Protein AF-A0A9D5IG72-F1 (afdb_monomer_lite)

Structure (mmCIF, N/CA/C/O backbone):
data_AF-A0A9D5IG72-F1
#
_entry.id   AF-A0A9D5IG72-F1
#
loop_
_atom_site.group_PDB
_atom_site.id
_atom_site.type_symbol
_atom_site.label_atom_id
_atom_site.label_alt_id
_atom_site.label_comp_id
_atom_site.label_asym_id
_atom_site.label_entity_id
_atom_site.label_seq_id
_atom_site.pdbx_PDB_ins_code
_atom_site.Cartn_x
_atom_site.Cartn_y
_atom_site.Cartn_z
_atom_site.occupancy
_atom_site.B_iso_or_equiv
_atom_site.auth_seq_id
_atom_site.auth_comp_id
_atom_site.auth_asym_id
_atom_site.auth_atom_id
_atom_site.pdbx_PDB_model_num
ATOM 1 N N . MET A 1 1 ? 14.255 -27.048 40.747 1.00 40.53 1 MET A N 1
ATOM 2 C CA . MET A 1 1 ? 14.116 -26.905 39.283 1.00 40.53 1 MET A CA 1
ATOM 3 C C . MET A 1 1 ? 12.914 -26.014 39.027 1.00 40.53 1 MET A C 1
ATOM 5 O O . MET A 1 1 ? 11.795 -26.444 39.259 1.00 40.53 1 MET A O 1
ATOM 9 N N . SER A 1 2 ? 13.163 -24.746 38.700 1.00 43.28 2 SER A N 1
ATOM 10 C CA . SER A 1 2 ? 12.131 -23.737 38.437 1.00 43.28 2 SER A CA 1
ATOM 11 C C . SER A 1 2 ? 11.627 -23.911 37.005 1.00 43.28 2 SER A C 1
ATOM 13 O O . SER A 1 2 ? 12.397 -23.743 36.059 1.00 43.28 2 SER A O 1
ATOM 15 N N . GLY A 1 3 ? 10.370 -24.326 36.852 1.00 43.72 3 GLY A N 1
ATOM 16 C CA . GLY A 1 3 ? 9.697 -24.378 35.560 1.00 43.72 3 GLY A CA 1
ATOM 17 C C . GLY A 1 3 ? 9.294 -22.970 35.146 1.00 43.72 3 GLY A C 1
ATOM 18 O O . GLY A 1 3 ? 8.361 -22.405 35.707 1.00 43.72 3 GLY A O 1
ATOM 19 N N . PHE A 1 4 ? 10.000 -22.400 34.173 1.00 46.41 4 PHE A N 1
ATOM 20 C CA . PHE A 1 4 ? 9.538 -21.203 33.478 1.00 46.41 4 PHE A CA 1
ATOM 21 C C . PHE A 1 4 ? 8.256 -21.538 32.697 1.00 46.41 4 PHE A C 1
ATOM 23 O O . PHE A 1 4 ? 8.281 -22.487 31.906 1.00 46.41 4 PHE A O 1
ATOM 30 N N . PRO A 1 5 ? 7.154 -20.783 32.847 1.00 51.81 5 PRO A N 1
ATOM 31 C CA . PRO A 1 5 ? 6.007 -20.947 31.968 1.00 51.81 5 PRO A CA 1
ATOM 32 C C . PRO A 1 5 ? 6.376 -20.459 30.558 1.00 51.81 5 PRO A C 1
ATOM 34 O O . PRO A 1 5 ? 6.609 -19.274 30.323 1.00 51.81 5 PRO A O 1
ATOM 37 N N . ARG A 1 6 ? 6.448 -21.399 29.609 1.00 54.88 6 ARG A N 1
ATOM 38 C CA . ARG A 1 6 ? 6.586 -21.157 28.162 1.00 54.88 6 ARG A CA 1
ATOM 39 C C . ARG A 1 6 ? 5.242 -20.764 27.537 1.00 54.88 6 ARG A C 1
ATOM 41 O O . ARG A 1 6 ? 4.790 -21.394 26.590 1.00 54.88 6 ARG A O 1
ATOM 48 N N . GLU A 1 7 ? 4.613 -19.708 28.035 1.00 50.69 7 GLU A N 1
ATOM 49 C CA . GLU A 1 7 ? 3.397 -19.163 27.419 1.00 50.69 7 GLU A CA 1
ATOM 50 C C . GLU A 1 7 ? 3.550 -17.665 27.156 1.00 50.69 7 GLU A C 1
ATOM 52 O O . GLU A 1 7 ? 2.902 -16.820 27.755 1.00 50.69 7 GLU A O 1
ATOM 57 N N . LEU A 1 8 ? 4.440 -17.341 26.219 1.00 46.94 8 LEU A N 1
ATOM 58 C CA . LEU A 1 8 ? 4.400 -16.087 25.464 1.00 46.94 8 LEU A CA 1
ATOM 59 C C . LEU A 1 8 ? 4.506 -16.407 23.969 1.00 46.94 8 LEU A C 1
ATOM 61 O O . LEU A 1 8 ? 5.301 -15.826 23.237 1.00 46.94 8 LEU A O 1
ATOM 65 N N . VAL A 1 9 ? 3.707 -17.370 23.502 1.00 45.44 9 VAL A N 1
ATOM 66 C CA . VAL A 1 9 ? 3.338 -17.401 22.084 1.00 45.44 9 VAL A CA 1
ATOM 67 C C . VAL A 1 9 ? 2.258 -16.338 21.952 1.00 45.44 9 VAL A C 1
ATOM 69 O O . VAL A 1 9 ? 1.088 -16.599 22.226 1.00 45.44 9 VAL A O 1
ATOM 72 N N . GLY A 1 10 ? 2.680 -15.103 21.665 1.00 40.75 10 GLY A N 1
ATOM 73 C CA . GLY A 1 10 ? 1.767 -13.997 21.406 1.00 40.75 10 GLY A CA 1
ATOM 74 C C . GLY A 1 10 ? 0.724 -14.464 20.400 1.00 40.75 10 GLY A C 1
ATOM 75 O O . GLY A 1 10 ? 1.071 -14.878 19.293 1.00 40.75 10 GLY A O 1
ATOM 76 N N . LYS A 1 11 ? -0.549 -14.470 20.809 1.00 42.16 11 LYS A N 1
ATOM 77 C CA . LYS A 1 11 ? -1.656 -14.640 19.866 1.00 42.16 11 LYS A CA 1
ATOM 78 C C . LYS A 1 11 ? -1.433 -13.634 18.730 1.00 42.16 11 LYS A C 1
ATOM 80 O O . LYS A 1 11 ? -0.980 -12.527 19.036 1.00 42.16 11 LYS A O 1
ATOM 85 N N . PRO A 1 12 ? -1.716 -13.981 17.460 1.00 48.09 12 PRO A N 1
ATOM 86 C CA . PRO A 1 12 ? -1.717 -12.978 16.404 1.00 48.09 12 PRO A CA 1
ATOM 87 C C . PRO A 1 12 ? -2.565 -11.814 16.909 1.00 48.09 12 PRO A C 1
ATOM 89 O O . PRO A 1 12 ? -3.702 -12.033 17.334 1.00 48.09 12 PRO A O 1
ATOM 92 N N . GLU A 1 13 ? -1.971 -10.622 16.995 1.00 57.50 13 GLU A N 1
ATOM 93 C CA . GLU A 1 13 ? -2.703 -9.437 17.418 1.00 57.50 13 GLU A CA 1
ATOM 94 C C . GLU A 1 13 ? -3.862 -9.284 16.433 1.00 57.50 13 GLU A C 1
ATOM 96 O O . GLU A 1 13 ? -3.668 -8.985 15.262 1.00 57.50 13 GLU A O 1
ATOM 101 N N . SER A 1 14 ? -5.071 -9.611 16.869 1.00 71.12 14 SER A N 1
ATOM 102 C CA . SER A 1 14 ? -6.268 -9.506 16.050 1.00 71.12 14 SER A CA 1
ATOM 103 C C . SER A 1 14 ? -6.936 -8.188 16.403 1.00 71.12 14 SER A C 1
ATOM 105 O O . SER A 1 14 ? -7.383 -8.022 17.538 1.00 71.12 14 SER A O 1
ATOM 107 N N . GLY A 1 15 ? -6.995 -7.245 15.463 1.00 86.81 15 GLY A N 1
ATOM 108 C CA . GLY A 1 15 ? -7.738 -6.004 15.664 1.00 86.81 15 GLY A CA 1
ATOM 109 C C . GLY A 1 15 ? -7.263 -4.822 14.815 1.00 86.81 15 GLY A C 1
ATOM 110 O O . GLY A 1 15 ? -6.298 -4.943 14.056 1.00 86.81 15 GLY A O 1
ATOM 111 N N . PRO A 1 16 ? -7.925 -3.661 14.960 1.00 91.25 16 PRO A N 1
ATOM 112 C CA . PRO A 1 16 ? -7.623 -2.436 14.216 1.00 91.25 16 PRO A CA 1
ATOM 113 C C . PRO A 1 16 ? -6.142 -2.025 14.269 1.00 91.25 16 PRO A C 1
ATOM 115 O O . PRO A 1 16 ? -5.546 -1.714 13.241 1.00 91.25 16 PRO A O 1
ATOM 118 N N . MET A 1 17 ? -5.505 -2.106 15.440 1.00 91.44 17 MET A N 1
ATOM 119 C CA . MET A 1 17 ? -4.086 -1.759 15.591 1.00 91.44 17 MET A CA 1
ATOM 120 C C . MET A 1 17 ? -3.156 -2.680 14.784 1.00 91.44 17 MET A C 1
ATOM 122 O O . MET A 1 17 ? -2.179 -2.217 14.192 1.00 91.44 17 MET A O 1
ATOM 126 N N . ALA A 1 18 ? -3.459 -3.978 14.718 1.00 92.06 18 ALA A N 1
ATOM 127 C CA . ALA A 1 18 ? -2.672 -4.923 13.934 1.00 92.06 18 ALA A CA 1
ATOM 128 C C . ALA A 1 18 ? -2.821 -4.664 12.432 1.00 92.06 18 ALA A C 1
ATOM 130 O O . ALA A 1 18 ? -1.822 -4.600 11.721 1.00 92.06 18 ALA A O 1
ATOM 131 N N . LEU A 1 19 ? -4.047 -4.395 11.970 1.00 93.50 19 LEU A N 1
ATOM 132 C CA . LEU A 1 19 ? -4.315 -4.006 10.583 1.00 93.50 19 LEU A CA 1
ATOM 133 C C . LEU A 1 19 ? -3.540 -2.742 10.192 1.00 93.50 19 LEU A C 1
ATOM 135 O O . LEU A 1 19 ? -2.934 -2.698 9.120 1.00 93.50 19 LEU A O 1
ATOM 139 N N . LEU A 1 20 ? -3.507 -1.740 11.077 1.00 94.88 20 LEU A N 1
ATOM 140 C CA . LEU A 1 20 ? -2.716 -0.527 10.880 1.00 94.88 20 LEU A CA 1
ATOM 141 C C . LEU A 1 20 ? -1.213 -0.836 10.806 1.00 94.88 20 LEU A C 1
ATOM 143 O O . LEU A 1 20 ? -0.528 -0.334 9.915 1.00 94.88 20 LEU A O 1
ATOM 147 N N . ARG A 1 21 ? -0.693 -1.669 11.716 1.00 95.56 21 ARG A N 1
ATOM 148 C CA . ARG A 1 21 ? 0.728 -2.047 11.759 1.00 95.56 21 ARG A CA 1
ATOM 149 C C . ARG A 1 21 ? 1.151 -2.809 10.511 1.00 95.56 21 ARG A C 1
ATOM 151 O O . ARG A 1 21 ? 2.185 -2.493 9.931 1.00 95.56 21 ARG A O 1
ATOM 158 N N . GLU A 1 22 ? 0.362 -3.790 10.090 1.00 95.12 22 GLU A N 1
ATOM 159 C CA . GLU A 1 22 ? 0.640 -4.577 8.892 1.00 95.12 22 GLU A CA 1
ATOM 160 C C . GLU A 1 22 ? 0.580 -3.711 7.630 1.00 95.12 22 GLU A C 1
ATOM 162 O O . GLU A 1 22 ? 1.495 -3.764 6.807 1.00 95.12 22 GLU A O 1
ATOM 167 N N . ALA A 1 23 ? -0.446 -2.859 7.501 1.00 95.75 23 ALA A N 1
ATOM 168 C CA . ALA A 1 23 ? -0.526 -1.902 6.401 1.00 95.75 23 ALA A CA 1
ATOM 169 C C . ALA A 1 23 ? 0.684 -0.956 6.403 1.00 95.75 23 ALA A C 1
ATOM 171 O O . ALA A 1 23 ? 1.306 -0.742 5.365 1.00 95.75 23 ALA A O 1
ATOM 172 N N . GLY A 1 24 ? 1.065 -0.431 7.569 1.00 96.75 24 GLY A N 1
ATOM 173 C CA . GLY A 1 24 ? 2.235 0.429 7.724 1.00 96.75 24 GLY A CA 1
ATOM 174 C C . GLY A 1 24 ? 3.547 -0.268 7.358 1.00 96.75 24 GLY A C 1
ATOM 175 O O . GLY A 1 24 ? 4.387 0.330 6.685 1.00 96.75 24 GLY A O 1
ATOM 176 N N . GLY A 1 25 ? 3.709 -1.535 7.744 1.00 97.19 25 GLY A N 1
ATOM 177 C CA . GLY A 1 25 ? 4.863 -2.359 7.385 1.00 97.19 25 GLY A CA 1
ATOM 178 C C . GLY A 1 25 ? 4.985 -2.556 5.875 1.00 97.19 25 GLY A C 1
ATOM 179 O O . GLY A 1 25 ? 6.059 -2.342 5.315 1.00 97.19 25 GLY A O 1
ATOM 180 N N . ALA A 1 26 ? 3.875 -2.871 5.209 1.00 96.56 26 ALA A N 1
ATOM 181 C CA . ALA A 1 26 ? 3.822 -3.036 3.761 1.00 96.56 26 ALA A CA 1
ATOM 182 C C . ALA A 1 26 ? 4.096 -1.714 3.009 1.00 96.56 26 ALA A C 1
ATOM 184 O O . ALA A 1 26 ? 4.907 -1.679 2.084 1.00 96.56 26 ALA A O 1
ATOM 185 N N . VAL A 1 27 ? 3.529 -0.589 3.465 1.00 97.38 27 VAL A N 1
ATOM 186 C CA . VAL A 1 27 ? 3.839 0.750 2.919 1.00 97.38 27 VAL A CA 1
ATOM 187 C C . VAL A 1 27 ? 5.322 1.091 3.077 1.00 97.38 27 VAL A C 1
ATOM 189 O O . VAL A 1 27 ? 5.941 1.609 2.148 1.00 97.38 27 VAL A O 1
ATOM 192 N N . ASN A 1 28 ? 5.916 0.783 4.231 1.00 97.56 28 ASN A N 1
ATOM 193 C CA . ASN A 1 28 ? 7.336 1.021 4.471 1.00 97.56 28 ASN A CA 1
ATOM 194 C C . ASN A 1 28 ? 8.229 0.135 3.587 1.00 97.56 28 ASN A C 1
ATOM 196 O O . ASN A 1 28 ? 9.239 0.606 3.070 1.00 97.56 28 ASN A O 1
ATOM 200 N N . ALA A 1 29 ? 7.848 -1.127 3.370 1.00 95.81 29 ALA A N 1
ATOM 201 C CA . ALA A 1 29 ? 8.547 -2.016 2.447 1.00 95.81 29 ALA A CA 1
ATOM 202 C C . ALA A 1 29 ? 8.516 -1.467 1.011 1.00 95.81 29 ALA A C 1
ATOM 204 O O . ALA A 1 29 ? 9.564 -1.377 0.372 1.00 95.81 29 ALA A O 1
ATOM 205 N N . ALA A 1 30 ? 7.351 -1.001 0.544 1.00 95.31 30 ALA A N 1
ATOM 206 C CA . ALA A 1 30 ? 7.224 -0.366 -0.766 1.00 95.31 30 ALA A CA 1
ATOM 207 C C . ALA A 1 30 ? 8.125 0.872 -0.901 1.00 95.31 30 ALA A C 1
ATOM 209 O O . ALA A 1 30 ? 8.825 1.037 -1.902 1.00 95.31 30 ALA A O 1
ATOM 210 N N . GLU A 1 31 ? 8.151 1.725 0.125 1.00 95.50 31 GLU A N 1
ATOM 211 C CA . GLU A 1 31 ? 9.011 2.908 0.156 1.00 95.50 31 GLU A CA 1
ATOM 212 C C . GLU A 1 31 ? 10.500 2.541 0.080 1.00 95.50 31 GLU A C 1
ATOM 214 O O . GLU A 1 31 ? 11.247 3.159 -0.678 1.00 95.50 31 GLU A O 1
ATOM 219 N N . ILE A 1 32 ? 10.938 1.520 0.825 1.00 94.56 32 ILE A N 1
ATOM 220 C CA . ILE A 1 32 ? 12.324 1.035 0.797 1.00 94.56 32 ILE A CA 1
ATOM 221 C C . ILE A 1 32 ? 12.692 0.524 -0.598 1.00 94.56 32 ILE A C 1
ATOM 223 O O . ILE A 1 32 ? 13.746 0.908 -1.116 1.00 94.56 32 ILE A O 1
ATOM 227 N N . SER A 1 33 ? 11.836 -0.285 -1.226 1.00 92.94 33 SER A N 1
ATOM 228 C CA . SER A 1 33 ? 12.082 -0.810 -2.573 1.00 92.94 33 SER A CA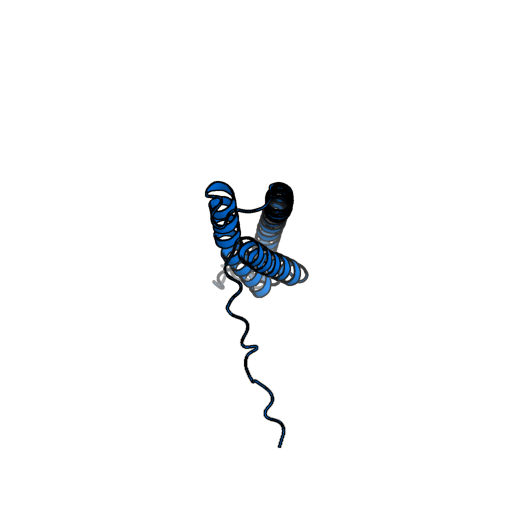 1
ATOM 229 C C . SER A 1 33 ? 12.186 0.313 -3.612 1.00 92.94 33 SER A C 1
ATOM 231 O O . SER A 1 33 ? 13.082 0.298 -4.459 1.00 92.94 33 SER A O 1
ATOM 233 N N . LEU A 1 34 ? 11.366 1.363 -3.499 1.00 89.75 34 LEU A N 1
ATOM 234 C CA . LEU A 1 34 ? 11.412 2.513 -4.410 1.00 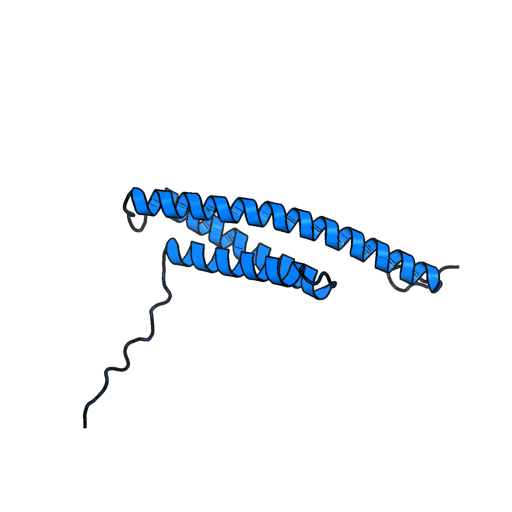89.75 34 LEU A CA 1
ATOM 235 C C . LEU A 1 34 ? 12.681 3.374 -4.288 1.00 89.75 34 LEU A C 1
ATOM 237 O O . LEU A 1 34 ? 12.984 4.127 -5.213 1.00 89.75 34 LEU A O 1
ATOM 241 N N . ARG A 1 35 ? 13.482 3.241 -3.221 1.00 89.12 35 ARG A N 1
ATOM 242 C CA . ARG A 1 35 ? 14.776 3.952 -3.107 1.00 89.12 35 ARG A CA 1
ATOM 243 C C . ARG A 1 35 ? 15.809 3.488 -4.133 1.00 89.12 35 ARG A C 1
ATOM 245 O O . ARG A 1 35 ? 16.786 4.194 -4.375 1.00 89.12 35 ARG A O 1
ATOM 252 N N . ARG A 1 36 ? 15.634 2.295 -4.708 1.00 82.50 36 ARG A N 1
ATOM 253 C CA . ARG A 1 36 ? 16.510 1.732 -5.743 1.00 82.50 36 ARG A CA 1
ATOM 254 C C . ARG A 1 36 ? 15.647 1.204 -6.887 1.00 82.50 36 ARG A C 1
ATOM 256 O O . ARG A 1 36 ? 15.373 0.006 -6.920 1.00 82.50 36 ARG A O 1
ATOM 263 N N . PRO A 1 37 ? 15.218 2.065 -7.826 1.00 75.94 37 PRO A N 1
ATOM 264 C CA . PRO A 1 37 ? 14.277 1.682 -8.866 1.00 75.94 37 PRO A CA 1
ATOM 265 C C . PRO A 1 37 ? 14.981 0.756 -9.858 1.00 75.94 37 PRO A C 1
ATOM 267 O O . PRO A 1 37 ? 15.621 1.200 -10.800 1.00 75.94 37 PRO A O 1
ATOM 270 N N . THR A 1 38 ? 14.896 -0.544 -9.623 1.00 87.44 38 THR A N 1
ATOM 271 C CA . THR A 1 38 ? 15.207 -1.609 -10.583 1.00 87.44 38 THR A CA 1
ATOM 272 C C . THR A 1 38 ? 13.893 -2.279 -10.955 1.00 87.44 38 THR A C 1
ATOM 274 O O . THR A 1 38 ? 12.975 -2.255 -10.140 1.00 87.44 38 THR A O 1
ATOM 277 N N . ALA A 1 39 ? 13.780 -2.921 -12.121 1.00 86.06 39 ALA A N 1
ATOM 278 C CA . ALA A 1 39 ? 12.538 -3.603 -12.512 1.00 86.06 39 ALA A CA 1
ATOM 279 C C . ALA A 1 39 ? 12.005 -4.545 -11.411 1.00 86.06 39 ALA A C 1
ATOM 281 O O . ALA A 1 39 ? 10.820 -4.525 -11.086 1.00 86.06 39 ALA A O 1
ATOM 282 N N . ARG A 1 40 ? 12.907 -5.288 -10.754 1.00 90.12 40 ARG A N 1
ATOM 283 C CA . ARG A 1 40 ? 12.581 -6.129 -9.597 1.00 90.12 40 ARG A CA 1
ATOM 284 C C . ARG A 1 40 ? 12.061 -5.319 -8.407 1.00 90.12 40 ARG A C 1
ATOM 286 O O . ARG A 1 40 ? 11.022 -5.661 -7.860 1.00 90.12 40 ARG A O 1
ATOM 293 N N . ALA A 1 41 ? 12.752 -4.252 -8.017 1.00 90.00 41 ALA A N 1
ATOM 294 C CA . ALA A 1 41 ? 12.331 -3.428 -6.885 1.00 90.00 41 ALA A CA 1
ATOM 295 C C . ALA A 1 41 ? 11.006 -2.691 -7.148 1.00 90.00 41 ALA A C 1
ATOM 297 O O . ALA A 1 41 ? 10.223 -2.496 -6.224 1.00 90.00 41 ALA A O 1
ATOM 298 N N . LEU A 1 42 ? 10.721 -2.316 -8.402 1.00 92.12 42 LEU A N 1
ATOM 299 C CA . LEU A 1 42 ? 9.420 -1.764 -8.788 1.00 92.12 42 LEU A CA 1
ATOM 300 C C . LEU A 1 42 ? 8.306 -2.806 -8.619 1.00 92.12 42 LEU A C 1
ATOM 302 O O . LEU A 1 42 ? 7.255 -2.482 -8.071 1.00 92.12 42 LEU A O 1
ATOM 306 N N . ALA A 1 43 ? 8.547 -4.059 -9.018 1.00 93.81 43 ALA A N 1
ATOM 307 C CA . ALA A 1 43 ? 7.599 -5.154 -8.805 1.00 93.81 43 ALA A CA 1
ATOM 308 C C . ALA A 1 43 ? 7.393 -5.466 -7.311 1.00 93.81 43 ALA A C 1
ATOM 310 O O . ALA A 1 43 ? 6.261 -5.633 -6.867 1.00 93.81 43 ALA A O 1
ATOM 311 N N . GLU A 1 44 ? 8.468 -5.484 -6.517 1.00 94.94 44 GLU A N 1
ATOM 312 C CA . GLU A 1 44 ? 8.396 -5.664 -5.059 1.00 94.94 44 GLU A CA 1
ATOM 313 C C . GLU A 1 44 ? 7.613 -4.526 -4.386 1.00 94.94 44 GLU A C 1
ATOM 315 O O . GLU A 1 44 ? 6.786 -4.778 -3.510 1.00 94.94 44 GLU A O 1
ATOM 3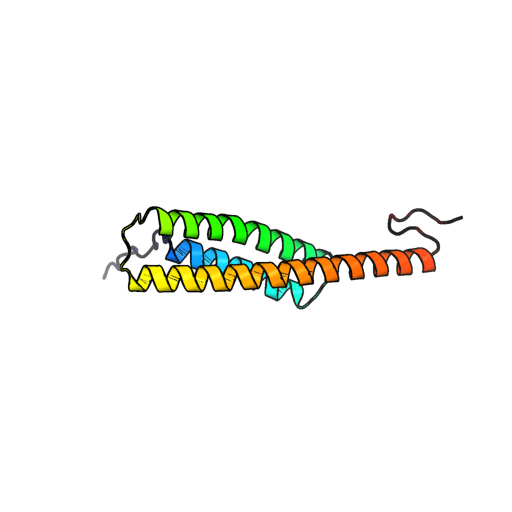20 N N . ALA A 1 45 ? 7.818 -3.279 -4.823 1.00 95.12 45 ALA A N 1
ATOM 321 C CA . ALA A 1 45 ? 7.049 -2.141 -4.334 1.00 95.12 45 ALA A CA 1
ATOM 322 C C . ALA A 1 45 ? 5.562 -2.253 -4.694 1.00 95.12 45 ALA A C 1
ATOM 324 O O . ALA A 1 45 ? 4.714 -1.976 -3.848 1.00 95.12 45 ALA A O 1
ATOM 325 N N . ALA A 1 46 ? 5.238 -2.683 -5.918 1.00 95.06 46 ALA A N 1
ATOM 326 C CA . ALA A 1 46 ? 3.858 -2.907 -6.344 1.00 95.06 46 ALA A CA 1
ATOM 327 C C . ALA A 1 46 ? 3.168 -3.970 -5.476 1.00 95.06 46 ALA A C 1
ATOM 329 O O . ALA A 1 46 ? 2.113 -3.695 -4.907 1.00 95.06 46 ALA A O 1
ATOM 330 N N . ALA A 1 47 ? 3.807 -5.129 -5.292 1.00 96.75 47 ALA A N 1
ATOM 331 C CA . ALA A 1 47 ? 3.287 -6.213 -4.460 1.00 96.75 47 ALA A CA 1
ATOM 332 C C . ALA A 1 47 ? 3.062 -5.767 -3.005 1.00 96.75 47 ALA A C 1
ATOM 334 O O . ALA A 1 47 ? 2.014 -6.029 -2.420 1.00 96.75 47 ALA A O 1
ATOM 335 N N . ALA A 1 48 ? 4.005 -5.013 -2.434 1.00 96.50 48 ALA A N 1
ATOM 336 C CA . ALA A 1 48 ? 3.861 -4.474 -1.085 1.00 96.50 48 ALA A CA 1
ATOM 337 C C . ALA A 1 48 ? 2.682 -3.482 -0.969 1.00 96.50 48 ALA A C 1
ATOM 339 O O . ALA A 1 48 ? 1.946 -3.502 0.018 1.00 96.50 48 ALA A O 1
ATOM 340 N N . LEU A 1 49 ? 2.441 -2.635 -1.977 1.00 95.94 49 LEU A N 1
ATOM 341 C CA . LEU A 1 49 ? 1.263 -1.758 -1.988 1.00 95.94 49 LEU A CA 1
ATOM 342 C C . LEU A 1 49 ? -0.047 -2.549 -2.144 1.00 95.94 49 LEU A C 1
ATOM 344 O O . LEU A 1 49 ? -1.026 -2.237 -1.461 1.00 95.94 49 LEU A O 1
ATOM 348 N N . GLU A 1 50 ? -0.065 -3.585 -2.985 1.00 95.94 50 GLU A N 1
ATOM 349 C CA . GLU A 1 50 ? -1.210 -4.492 -3.143 1.00 95.94 50 GLU A CA 1
ATOM 350 C C . GLU A 1 50 ? -1.548 -5.230 -1.843 1.00 95.94 50 GLU A C 1
ATOM 352 O O . GLU A 1 50 ? -2.724 -5.424 -1.536 1.00 95.94 50 GLU A O 1
ATOM 357 N N . GLU A 1 51 ? -0.545 -5.559 -1.028 1.00 94.06 51 GLU A N 1
ATOM 358 C CA . GLU A 1 51 ? -0.729 -6.119 0.310 1.00 94.06 51 GLU A CA 1
ATOM 359 C C . GLU A 1 51 ? -1.247 -5.097 1.339 1.00 94.06 51 GLU A C 1
ATOM 361 O O . GLU A 1 51 ? -2.024 -5.455 2.233 1.00 94.06 51 GLU A O 1
ATOM 366 N N . ALA A 1 52 ? -0.843 -3.827 1.241 1.00 94.44 52 ALA A N 1
ATOM 367 C CA . ALA A 1 52 ? -1.232 -2.779 2.187 1.00 94.44 52 ALA A CA 1
ATOM 368 C C . ALA A 1 52 ? -2.707 -2.358 2.046 1.00 94.44 52 ALA A C 1
ATOM 370 O O . ALA A 1 52 ? -3.405 -2.148 3.042 1.00 94.44 52 ALA A O 1
ATOM 371 N N . ILE A 1 53 ? -3.196 -2.236 0.808 1.00 94.44 53 ILE A N 1
ATOM 372 C CA . ILE A 1 53 ? -4.549 -1.748 0.490 1.00 94.44 53 ILE A CA 1
ATOM 373 C C . ILE A 1 53 ? -5.673 -2.543 1.185 1.00 94.44 53 ILE A C 1
ATOM 375 O O . ILE A 1 53 ? -6.532 -1.911 1.811 1.00 94.44 53 ILE A O 1
ATOM 379 N N . PRO A 1 54 ? -5.739 -3.889 1.110 1.00 94.44 54 PRO A N 1
ATOM 380 C CA . PRO A 1 54 ? -6.821 -4.646 1.736 1.00 94.44 54 PRO A CA 1
ATOM 381 C C . PRO A 1 54 ? -6.808 -4.522 3.263 1.00 94.44 54 PRO A C 1
ATOM 383 O O . PRO A 1 54 ? -7.875 -4.480 3.872 1.00 94.44 54 PRO A O 1
ATOM 386 N N . ARG A 1 55 ? -5.630 -4.378 3.882 1.00 93.81 55 ARG A N 1
ATOM 387 C CA . ARG A 1 55 ? -5.485 -4.187 5.334 1.00 93.81 55 ARG A CA 1
ATOM 388 C C . ARG A 1 55 ? -6.006 -2.831 5.790 1.00 93.81 55 ARG A C 1
ATOM 390 O O . ARG A 1 55 ? -6.724 -2.755 6.781 1.00 93.81 55 ARG A O 1
ATOM 397 N N . LEU A 1 56 ? -5.731 -1.779 5.022 1.00 94.50 56 LEU A N 1
ATOM 398 C CA . LEU A 1 56 ? -6.313 -0.453 5.247 1.00 94.50 56 LEU A CA 1
ATOM 399 C C . LEU A 1 56 ? -7.834 -0.449 5.090 1.00 94.50 56 LEU A C 1
ATOM 401 O O . LEU A 1 56 ? -8.538 0.106 5.929 1.00 94.50 56 LEU A O 1
ATOM 405 N N . ARG A 1 57 ? -8.360 -1.134 4.069 1.00 94.38 57 ARG A N 1
ATOM 406 C CA . ARG A 1 57 ? -9.814 -1.297 3.913 1.00 94.38 57 ARG A CA 1
ATOM 407 C C . ARG A 1 57 ? -10.430 -2.052 5.090 1.00 94.38 57 ARG A C 1
ATOM 409 O O . ARG A 1 57 ? -11.499 -1.672 5.557 1.00 94.38 57 ARG A O 1
ATOM 416 N N . ALA A 1 58 ? -9.767 -3.100 5.576 1.00 93.25 58 ALA A N 1
ATOM 417 C CA . ALA A 1 58 ? -10.216 -3.844 6.746 1.00 93.25 58 ALA A CA 1
ATOM 418 C C . ALA A 1 58 ? -10.176 -2.985 8.020 1.00 93.25 58 ALA A C 1
ATOM 420 O O . ALA A 1 58 ? -11.118 -3.042 8.806 1.00 93.25 58 ALA A O 1
ATOM 421 N N . LEU A 1 59 ? -9.142 -2.151 8.198 1.00 93.31 59 LEU A N 1
ATOM 422 C CA . LEU A 1 59 ? -9.064 -1.184 9.296 1.00 93.31 59 LEU A CA 1
ATOM 423 C C . LEU A 1 59 ? -10.264 -0.235 9.258 1.00 93.31 59 LEU A C 1
ATOM 425 O O . LEU A 1 59 ? -10.965 -0.096 10.251 1.00 93.31 59 LEU A O 1
ATOM 429 N N . GLU A 1 60 ? -10.544 0.372 8.106 1.00 92.56 60 GLU A N 1
ATOM 430 C CA . GLU A 1 60 ? -11.679 1.287 7.945 1.00 92.56 60 GLU A CA 1
ATOM 431 C C . GLU A 1 60 ? -13.014 0.611 8.257 1.00 92.56 60 GLU A C 1
ATOM 433 O O . GLU A 1 60 ? -13.849 1.181 8.955 1.00 92.56 60 GLU A O 1
ATOM 438 N N . GLN A 1 61 ? -13.208 -0.624 7.791 1.00 92.25 61 GLN A N 1
ATOM 439 C CA . GLN A 1 61 ? -14.404 -1.398 8.117 1.00 92.25 61 GLN A CA 1
ATOM 440 C C . GLN A 1 61 ? -14.503 -1.704 9.614 1.00 92.25 61 GLN A C 1
ATOM 442 O O . GLN A 1 61 ? -15.596 -1.614 10.169 1.00 92.25 61 GLN A O 1
ATOM 447 N N . ALA A 1 62 ? -13.392 -2.038 10.270 1.00 90.50 62 ALA A N 1
ATOM 448 C CA . ALA A 1 62 ? -13.372 -2.294 11.706 1.00 90.50 62 ALA A CA 1
ATOM 449 C C . ALA A 1 62 ? -13.715 -1.027 12.510 1.00 90.50 62 ALA A C 1
ATOM 451 O O . ALA A 1 62 ? -14.527 -1.086 13.429 1.00 90.50 62 ALA A O 1
ATOM 452 N N . LEU A 1 63 ? -13.187 0.134 12.106 1.00 90.75 63 LEU A N 1
ATOM 453 C CA . LEU A 1 63 ? -13.506 1.425 12.727 1.00 90.75 63 LEU A CA 1
ATOM 454 C C . LEU A 1 63 ? -14.973 1.842 12.521 1.00 90.75 63 LEU A C 1
ATOM 456 O O . LEU A 1 63 ? -15.534 2.512 13.383 1.00 90.75 63 LEU A O 1
ATOM 460 N N . LEU A 1 64 ? -15.596 1.451 11.402 1.00 90.75 64 LEU A N 1
ATOM 461 C CA . LEU A 1 64 ? -17.017 1.705 11.129 1.00 90.75 64 LEU A CA 1
ATOM 462 C C . LEU A 1 64 ? -17.953 0.786 11.919 1.00 90.75 64 LEU A C 1
ATOM 464 O O . LEU A 1 64 ? -19.037 1.213 12.307 1.00 90.75 64 LEU A O 1
ATOM 468 N N . ARG A 1 65 ? -17.560 -0.477 12.109 1.00 88.00 65 ARG A N 1
ATOM 469 C CA . ARG A 1 65 ? -18.357 -1.469 12.847 1.00 88.00 65 ARG A CA 1
ATOM 470 C C . ARG A 1 65 ? -18.282 -1.284 14.356 1.00 88.00 65 ARG A C 1
ATOM 472 O O . ARG A 1 65 ? -19.175 -1.755 15.042 1.00 88.00 65 ARG A O 1
ATOM 479 N N . ASP A 1 66 ? -17.243 -0.604 14.839 1.00 77.94 66 ASP A N 1
ATOM 480 C CA . ASP A 1 66 ? -16.957 -0.449 16.267 1.00 77.94 66 ASP A CA 1
ATOM 481 C C . ASP A 1 66 ? -16.848 -1.800 16.996 1.00 77.94 66 ASP A C 1
ATOM 483 O O . ASP A 1 66 ? -17.292 -1.978 18.127 1.00 77.94 66 ASP A O 1
ATOM 487 N N . GLU A 1 67 ? -16.266 -2.783 16.303 1.00 73.81 67 GLU A N 1
ATOM 488 C CA . GLU A 1 67 ? -16.065 -4.142 16.797 1.00 73.81 67 GLU A CA 1
ATOM 489 C C . GLU A 1 67 ? -14.581 -4.533 16.642 1.00 73.81 67 GLU A C 1
ATOM 491 O O . GLU A 1 67 ? -14.105 -4.686 15.511 1.00 73.81 67 GLU A O 1
ATOM 496 N N . PRO A 1 68 ? -13.828 -4.721 17.746 1.00 72.94 68 PRO A N 1
ATOM 497 C CA . PRO A 1 68 ? -14.223 -4.473 19.138 1.00 72.94 68 PRO A CA 1
ATOM 498 C C . PRO A 1 68 ? -14.468 -2.976 19.413 1.00 72.94 68 PRO A C 1
ATOM 500 O O . PRO A 1 68 ? -13.870 -2.143 18.732 1.00 72.94 68 PRO A O 1
ATOM 503 N N . PRO A 1 69 ? -15.303 -2.632 20.412 1.00 82.88 69 PRO A N 1
ATOM 504 C CA . PRO A 1 69 ? -15.570 -1.243 20.758 1.00 82.88 69 PRO A CA 1
ATOM 505 C C . PRO A 1 69 ? -14.287 -0.553 21.213 1.00 82.88 69 PRO A C 1
ATOM 507 O O . PRO A 1 69 ? -13.617 -1.008 22.143 1.00 82.88 69 PRO A O 1
ATOM 510 N N . LEU A 1 70 ? -13.953 0.541 20.534 1.00 86.19 70 LEU A N 1
ATOM 511 C CA . LEU A 1 70 ? -12.776 1.358 20.825 1.00 86.19 70 LEU A CA 1
ATOM 512 C C . LEU A 1 70 ? -13.175 2.618 21.591 1.00 86.19 70 LEU A C 1
ATOM 514 O O . LEU A 1 70 ? -14.228 3.206 21.327 1.00 86.19 70 LEU A O 1
ATOM 518 N N . ASP A 1 71 ? -12.292 3.080 22.476 1.00 91.06 71 ASP A N 1
ATOM 519 C CA . ASP A 1 71 ? -12.379 4.431 23.033 1.00 91.06 71 ASP A CA 1
ATOM 520 C C . ASP A 1 71 ? -12.415 5.475 21.890 1.00 91.06 71 ASP A C 1
ATOM 522 O O . ASP A 1 71 ? -11.702 5.319 20.890 1.00 91.06 71 ASP A O 1
ATOM 526 N N . PRO A 1 72 ? -13.224 6.549 21.997 1.00 90.69 72 PRO A N 1
ATOM 527 C CA . PRO A 1 72 ? -13.268 7.600 20.983 1.00 90.69 72 PRO A CA 1
ATOM 528 C C . PRO A 1 72 ? -11.900 8.196 20.616 1.00 90.69 72 PRO A C 1
ATOM 530 O O . PRO A 1 72 ? -11.674 8.504 19.443 1.00 90.69 72 PRO A O 1
ATOM 533 N N . GLY A 1 73 ? -10.986 8.349 21.581 1.00 93.44 73 GLY A N 1
ATOM 534 C CA . GLY A 1 73 ? -9.631 8.852 21.341 1.00 93.44 73 GLY A CA 1
ATOM 535 C C . GLY A 1 73 ? -8.767 7.868 20.549 1.00 93.44 73 GLY A C 1
ATOM 536 O O . GLY A 1 73 ? -8.114 8.253 19.574 1.00 93.44 73 GLY A O 1
ATOM 537 N N . GLU A 1 74 ? -8.809 6.586 20.905 1.00 92.06 74 GLU A N 1
ATOM 538 C CA . GLU A 1 74 ? -8.136 5.512 20.173 1.00 92.06 74 GLU A CA 1
ATOM 539 C C . GLU A 1 74 ? -8.668 5.400 18.740 1.00 92.06 74 GLU A C 1
ATOM 541 O O . GLU A 1 74 ? -7.889 5.350 17.784 1.00 92.06 74 GLU A O 1
ATOM 546 N N . ARG A 1 75 ? -9.992 5.454 18.564 1.00 92.31 75 ARG A N 1
ATOM 547 C CA . ARG A 1 75 ? -10.629 5.430 17.243 1.00 92.31 75 ARG A CA 1
ATOM 548 C C . ARG A 1 75 ? -10.173 6.599 16.372 1.00 92.31 75 ARG A C 1
ATOM 550 O O . ARG A 1 75 ? -9.832 6.384 15.210 1.00 92.31 75 ARG A O 1
ATOM 557 N N . ALA A 1 76 ? -10.153 7.815 16.920 1.00 93.75 76 ALA A N 1
ATOM 558 C CA . ALA A 1 76 ? -9.689 9.001 16.203 1.00 93.75 76 ALA A CA 1
ATOM 559 C C . ALA A 1 76 ? -8.216 8.865 15.786 1.00 93.75 76 ALA A C 1
ATOM 561 O O . ALA A 1 76 ? -7.878 9.111 14.629 1.00 93.75 76 ALA A O 1
ATOM 562 N N . THR A 1 77 ? -7.369 8.378 16.695 1.00 95.44 77 THR A N 1
ATOM 563 C CA . THR A 1 77 ? -5.936 8.158 16.444 1.00 95.44 77 THR A CA 1
ATOM 564 C C . THR A 1 77 ? -5.708 7.129 15.332 1.00 95.44 77 THR A C 1
ATOM 566 O O . THR A 1 77 ? -4.916 7.353 14.416 1.00 95.44 77 THR A O 1
ATOM 569 N N . LEU A 1 78 ? -6.428 6.003 15.367 1.00 94.69 78 LEU A N 1
ATOM 570 C CA . LEU A 1 78 ? -6.348 4.965 14.336 1.00 94.69 78 LEU A CA 1
ATOM 571 C C . LEU A 1 78 ? -6.867 5.458 12.979 1.00 94.69 78 LEU A C 1
ATOM 573 O O . LEU A 1 78 ? -6.278 5.134 11.945 1.00 94.69 78 LEU A O 1
ATOM 577 N N . ALA A 1 79 ? -7.941 6.251 12.969 1.00 94.88 79 ALA A N 1
ATOM 578 C CA . ALA A 1 79 ? -8.485 6.846 11.752 1.00 94.88 79 ALA A CA 1
ATOM 579 C C . ALA A 1 79 ? -7.497 7.832 11.108 1.00 94.88 79 ALA A C 1
ATOM 581 O O . ALA A 1 79 ? -7.277 7.782 9.894 1.00 94.88 79 ALA A O 1
ATOM 582 N N . GLU A 1 80 ? -6.867 8.692 11.911 1.00 97.44 80 GLU A N 1
ATOM 583 C CA . GLU A 1 80 ? -5.855 9.644 11.447 1.00 97.44 80 GLU A CA 1
ATOM 584 C C . GLU A 1 80 ? -4.622 8.922 10.890 1.00 97.44 80 GLU A C 1
ATOM 586 O O . GLU A 1 80 ? -4.186 9.202 9.770 1.00 97.44 80 GLU A O 1
ATOM 591 N N . ALA A 1 81 ? -4.110 7.922 11.612 1.00 96.50 81 ALA A N 1
ATOM 592 C CA . ALA A 1 81 ? -2.988 7.113 11.148 1.00 96.50 81 ALA A CA 1
ATOM 593 C C . ALA A 1 81 ? -3.319 6.360 9.846 1.00 96.50 81 ALA A C 1
ATOM 595 O O . ALA A 1 81 ? -2.503 6.327 8.919 1.00 96.50 81 ALA A O 1
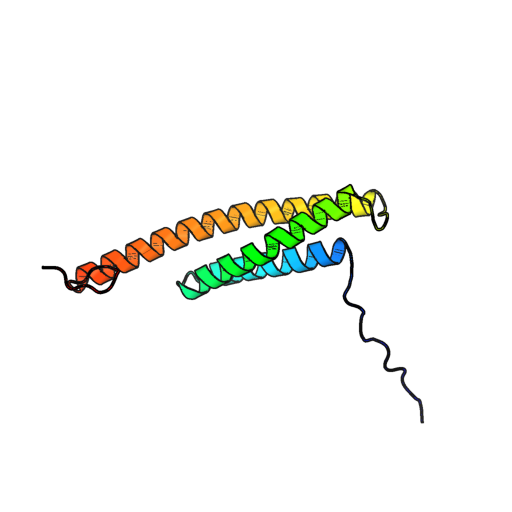ATOM 596 N N . GLY A 1 82 ? -4.532 5.806 9.738 1.00 96.62 82 GLY A N 1
ATOM 597 C CA . GLY A 1 82 ? -5.028 5.170 8.519 1.00 96.62 82 GLY A CA 1
ATOM 598 C C . GLY A 1 82 ? -5.077 6.136 7.331 1.00 96.62 82 GLY A C 1
ATOM 599 O O . GLY A 1 82 ? -4.629 5.792 6.235 1.00 96.62 82 GLY A O 1
ATOM 600 N N . GLN A 1 83 ? -5.534 7.374 7.542 1.00 97.06 83 GLN A N 1
ATOM 601 C CA . GLN A 1 83 ? -5.495 8.404 6.500 1.00 97.06 83 GLN A CA 1
ATOM 602 C C . GLN A 1 83 ? -4.072 8.797 6.100 1.00 97.06 83 GLN A C 1
ATOM 604 O O . GLN A 1 83 ? -3.773 8.913 4.909 1.00 97.06 83 GLN A O 1
ATOM 609 N N . GLY A 1 84 ? -3.165 8.926 7.069 1.00 97.56 84 GLY A N 1
ATOM 610 C CA . GLY A 1 84 ? -1.749 9.158 6.795 1.00 97.56 84 GLY A CA 1
ATOM 611 C C . GLY A 1 84 ? -1.152 8.076 5.888 1.00 97.56 84 GLY A C 1
ATOM 612 O O . GLY A 1 84 ? -0.448 8.384 4.923 1.00 97.56 84 GLY A O 1
ATOM 613 N N . LEU A 1 85 ? -1.485 6.804 6.130 1.00 97.31 85 LEU A N 1
ATOM 614 C CA . LEU A 1 85 ? -1.050 5.707 5.263 1.00 97.31 85 LEU A CA 1
ATOM 615 C C . LEU A 1 85 ? -1.683 5.762 3.866 1.00 97.31 85 LEU A C 1
ATOM 617 O O . LEU A 1 85 ? -0.977 5.512 2.891 1.00 97.31 85 LEU A O 1
ATOM 621 N N . ARG A 1 86 ? -2.964 6.135 3.728 1.00 96.50 86 ARG A N 1
ATOM 622 C CA . ARG A 1 86 ? -3.599 6.315 2.405 1.00 96.50 86 ARG A CA 1
ATOM 623 C C . ARG A 1 86 ? -2.887 7.364 1.563 1.00 96.50 86 ARG A C 1
ATOM 625 O O . ARG A 1 86 ? -2.605 7.115 0.391 1.00 96.50 86 ARG A O 1
ATOM 632 N N . LEU A 1 87 ? -2.572 8.513 2.159 1.00 97.00 87 LEU A N 1
ATOM 633 C CA . LEU A 1 87 ? -1.836 9.576 1.476 1.00 97.00 87 LEU A CA 1
ATOM 634 C C . LEU A 1 87 ? -0.453 9.091 1.031 1.00 97.00 87 LEU A C 1
ATOM 636 O O . LEU A 1 87 ? -0.051 9.332 -0.107 1.00 97.00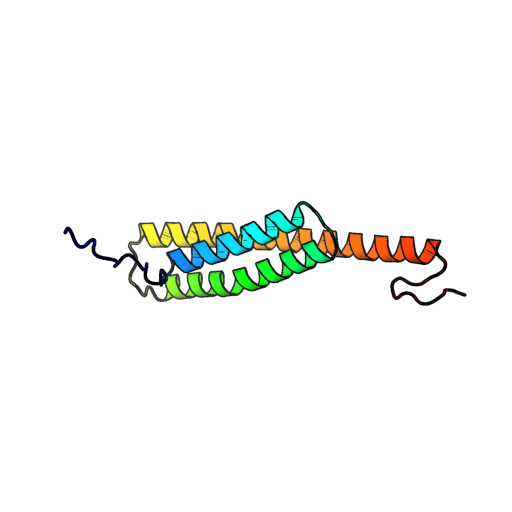 87 LEU A O 1
ATOM 640 N N . ARG A 1 88 ? 0.250 8.340 1.887 1.00 97.19 88 ARG A N 1
ATOM 641 C CA . ARG A 1 88 ? 1.538 7.732 1.526 1.00 97.19 88 ARG A CA 1
ATOM 642 C C . ARG A 1 88 ? 1.401 6.740 0.373 1.00 97.19 88 ARG A C 1
ATOM 644 O O . ARG A 1 88 ? 2.175 6.833 -0.572 1.00 97.19 88 ARG A O 1
ATOM 651 N N . ILE A 1 89 ? 0.409 5.848 0.395 1.00 96.75 89 ILE A N 1
ATOM 652 C CA . ILE A 1 89 ? 0.145 4.908 -0.710 1.00 96.75 89 ILE A CA 1
ATOM 653 C C . ILE A 1 89 ? -0.095 5.657 -2.018 1.00 96.75 89 ILE A C 1
ATOM 655 O O . ILE A 1 89 ? 0.469 5.284 -3.042 1.00 96.75 89 ILE A O 1
ATOM 659 N N . PHE A 1 90 ? -0.890 6.729 -1.991 1.00 97.00 90 PHE A N 1
ATOM 660 C CA . PHE A 1 90 ? -1.142 7.545 -3.175 1.00 97.00 90 PHE A CA 1
ATOM 661 C C . PHE A 1 90 ? 0.156 8.125 -3.759 1.00 97.00 90 PHE A C 1
ATOM 663 O O . PHE A 1 90 ? 0.415 7.989 -4.957 1.00 97.00 90 PHE A O 1
ATOM 670 N N . VAL A 1 91 ? 0.999 8.724 -2.912 1.00 96.69 91 VAL A N 1
ATOM 671 C CA . VAL A 1 91 ? 2.296 9.278 -3.330 1.00 96.69 91 VAL A CA 1
ATOM 672 C C . VAL A 1 91 ? 3.211 8.183 -3.885 1.00 96.69 91 VAL A C 1
ATOM 674 O O . VAL A 1 91 ? 3.779 8.351 -4.965 1.00 96.69 91 VAL 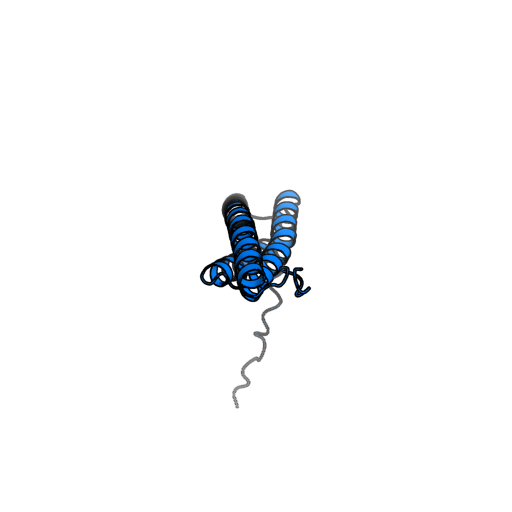A O 1
ATOM 677 N N . LEU A 1 92 ? 3.326 7.042 -3.200 1.00 96.06 92 LEU A N 1
ATOM 678 C CA . LEU A 1 92 ? 4.162 5.925 -3.647 1.00 96.06 92 LEU A CA 1
ATOM 679 C C . LEU A 1 92 ? 3.663 5.328 -4.966 1.00 96.06 92 LEU A C 1
ATOM 681 O O . LEU A 1 92 ? 4.476 5.048 -5.841 1.00 96.06 92 LEU A O 1
ATOM 685 N N . GLY A 1 93 ? 2.348 5.202 -5.160 1.00 95.75 93 GLY A N 1
ATOM 686 C CA . GLY A 1 93 ? 1.766 4.753 -6.426 1.00 95.75 93 GLY A CA 1
ATOM 687 C C . GLY A 1 93 ? 2.112 5.689 -7.587 1.00 95.75 93 GLY A C 1
ATOM 688 O O . GLY A 1 93 ? 2.470 5.237 -8.674 1.00 95.75 93 GLY A O 1
ATOM 689 N N . ARG A 1 94 ? 2.101 7.006 -7.347 1.00 95.88 94 ARG A N 1
ATOM 690 C CA . ARG A 1 94 ? 2.502 8.008 -8.347 1.00 95.88 94 ARG A CA 1
ATOM 691 C C . ARG A 1 94 ? 3.984 7.917 -8.702 1.00 95.88 94 ARG A C 1
ATOM 693 O O . ARG A 1 94 ? 4.325 8.034 -9.881 1.00 95.88 94 ARG A O 1
ATOM 700 N N . LEU A 1 95 ? 4.841 7.697 -7.704 1.00 93.56 95 LEU A N 1
ATOM 701 C CA . LEU A 1 95 ? 6.278 7.492 -7.896 1.00 93.56 95 LEU A CA 1
ATOM 702 C C . LEU A 1 95 ? 6.570 6.190 -8.646 1.00 93.56 95 LEU A C 1
ATOM 704 O O . LEU A 1 95 ? 7.372 6.199 -9.577 1.00 93.56 95 LEU A O 1
ATOM 708 N N . LEU A 1 96 ? 5.891 5.099 -8.286 1.00 93.94 96 LEU A N 1
ATOM 709 C CA . LEU A 1 96 ? 5.997 3.804 -8.954 1.00 93.94 96 LEU A CA 1
ATOM 710 C C . LEU A 1 96 ? 5.634 3.915 -10.438 1.00 93.94 96 LEU A C 1
ATOM 712 O O . LEU A 1 96 ? 6.387 3.444 -11.286 1.00 93.94 96 LEU A O 1
ATOM 716 N N . GLU A 1 97 ? 4.532 4.594 -10.767 1.00 93.00 97 GLU A N 1
ATOM 717 C CA . GLU A 1 97 ? 4.128 4.808 -12.160 1.00 93.00 97 GLU A CA 1
ATOM 718 C C . GLU A 1 97 ? 5.175 5.620 -12.940 1.00 93.00 97 GLU A C 1
ATOM 720 O O . GLU A 1 97 ? 5.525 5.273 -14.068 1.00 93.00 97 GLU A O 1
ATOM 725 N N . GLY A 1 98 ? 5.716 6.684 -12.335 1.00 91.69 98 GLY A N 1
ATOM 726 C CA . GLY A 1 98 ? 6.787 7.478 -12.942 1.00 91.69 98 GLY A CA 1
ATOM 727 C C . GLY A 1 98 ? 8.058 6.658 -13.180 1.00 91.69 98 GLY A C 1
ATOM 728 O O . GLY A 1 98 ? 8.629 6.700 -14.269 1.00 91.69 98 GLY A O 1
ATOM 729 N N . ALA A 1 99 ? 8.469 5.863 -12.193 1.00 90.19 99 ALA A N 1
ATOM 730 C CA . ALA A 1 99 ? 9.649 5.012 -12.287 1.00 90.19 99 ALA A CA 1
ATOM 731 C C . ALA A 1 99 ? 9.483 3.890 -13.326 1.00 90.19 99 ALA A C 1
ATOM 733 O O . ALA A 1 99 ? 10.425 3.608 -14.064 1.00 90.19 99 ALA A O 1
ATOM 734 N N . ALA A 1 100 ? 8.293 3.292 -13.431 1.00 87.94 100 ALA A N 1
ATOM 735 C CA . ALA A 1 100 ? 7.992 2.273 -14.434 1.00 87.94 100 ALA A CA 1
ATOM 736 C C . ALA A 1 100 ? 8.085 2.832 -15.863 1.00 87.94 100 ALA A C 1
ATOM 738 O O . ALA A 1 100 ? 8.698 2.207 -16.727 1.00 87.94 100 ALA A O 1
ATOM 739 N N . ARG A 1 101 ? 7.554 4.041 -16.101 1.00 88.81 101 ARG A N 1
ATOM 740 C CA . ARG A 1 101 ? 7.662 4.725 -17.403 1.00 88.81 101 ARG A CA 1
ATOM 741 C C . ARG A 1 101 ? 9.115 5.021 -17.781 1.00 88.81 101 ARG A C 1
ATOM 743 O O . ARG A 1 101 ? 9.503 4.789 -18.921 1.00 88.81 101 ARG A O 1
ATOM 750 N N . LEU A 1 102 ? 9.919 5.504 -16.830 1.00 86.38 102 LEU A N 1
ATOM 751 C CA . LEU A 1 102 ? 11.346 5.759 -17.061 1.00 86.38 102 LEU A CA 1
ATOM 752 C C . LEU A 1 102 ? 12.110 4.468 -17.383 1.00 86.38 102 LEU A C 1
ATOM 754 O O . LEU A 1 102 ? 12.915 4.457 -18.309 1.00 86.38 102 LEU A O 1
ATOM 758 N N . HIS A 1 103 ? 11.824 3.374 -16.666 1.00 83.81 103 HIS A N 1
ATOM 759 C CA . HIS A 1 103 ? 12.422 2.062 -16.941 1.00 83.81 103 HIS A CA 1
ATOM 760 C C . HIS A 1 103 ? 12.079 1.531 -18.330 1.00 83.81 103 HIS A C 1
ATOM 762 O O . HIS A 1 103 ? 12.976 1.066 -19.029 1.00 83.81 103 HIS A O 1
ATOM 768 N N . ALA A 1 104 ? 10.813 1.626 -18.745 1.00 81.81 104 ALA A N 1
ATOM 769 C CA . ALA A 1 104 ? 10.390 1.217 -20.083 1.00 81.81 104 ALA A CA 1
ATOM 770 C C . ALA A 1 104 ? 11.128 2.016 -21.172 1.00 81.81 104 ALA A C 1
ATOM 772 O O . ALA A 1 104 ? 11.724 1.422 -22.068 1.00 81.81 104 ALA A O 1
ATOM 773 N N . GLY A 1 105 ? 11.199 3.345 -21.030 1.00 81.38 105 GLY A N 1
ATOM 774 C CA . GLY A 1 105 ? 11.928 4.197 -21.974 1.00 81.38 105 GLY A CA 1
ATOM 775 C C . GLY A 1 105 ? 13.431 3.896 -22.037 1.00 81.38 105 GLY A C 1
ATOM 776 O O . GLY A 1 105 ? 14.025 3.918 -23.113 1.00 81.38 105 GLY A O 1
ATOM 777 N N . TRP A 1 106 ? 14.067 3.561 -20.909 1.00 82.69 106 TRP A N 1
ATOM 778 C CA . TRP A 1 106 ? 15.472 3.133 -20.904 1.00 82.69 106 TRP A CA 1
ATOM 779 C C . TRP A 1 106 ? 15.685 1.778 -21.581 1.00 82.69 106 TRP A C 1
ATOM 781 O O . TRP A 1 106 ? 16.686 1.601 -22.276 1.00 82.69 106 TRP A O 1
ATOM 791 N N . ALA A 1 107 ? 14.768 0.827 -21.388 1.00 80.00 107 ALA A N 1
ATOM 792 C CA . ALA A 1 107 ? 14.826 -0.467 -22.059 1.00 80.00 107 ALA A CA 1
ATOM 793 C C . ALA A 1 107 ? 14.687 -0.310 -23.584 1.00 80.00 107 ALA A C 1
ATOM 795 O O . ALA A 1 107 ? 15.457 -0.916 -24.329 1.00 80.00 107 ALA A O 1
ATOM 796 N N . GLU A 1 108 ? 13.776 0.553 -24.038 1.00 78.31 108 GLU A N 1
ATOM 797 C CA . GLU A 1 108 ? 13.594 0.901 -25.453 1.00 78.31 108 GLU A CA 1
ATOM 798 C C . GLU A 1 108 ? 14.833 1.576 -26.066 1.00 78.31 108 GLU A C 1
ATOM 800 O O . GLU A 1 108 ? 15.286 1.153 -27.134 1.00 78.31 108 GLU A O 1
ATOM 805 N N . ASP A 1 109 ? 15.429 2.575 -25.399 1.00 81.00 109 ASP A N 1
ATOM 806 C CA . ASP A 1 109 ? 16.647 3.248 -25.889 1.00 81.00 109 ASP A CA 1
ATOM 807 C C . ASP A 1 109 ? 17.835 2.275 -25.969 1.00 81.00 109 ASP A C 1
ATOM 809 O O . ASP A 1 109 ? 18.554 2.223 -26.971 1.00 81.00 109 ASP A O 1
ATOM 813 N N . LEU A 1 110 ? 18.030 1.442 -24.939 1.00 78.94 110 LEU A N 1
ATOM 814 C CA . LEU A 1 110 ? 19.101 0.445 -24.929 1.00 78.94 110 LEU A CA 1
ATOM 815 C C . LEU A 1 110 ? 18.924 -0.592 -26.042 1.00 78.94 110 LEU A C 1
ATOM 817 O O . LEU A 1 110 ? 19.904 -0.953 -26.699 1.00 78.94 110 LEU A O 1
ATOM 821 N N . ALA A 1 111 ? 17.702 -1.082 -26.238 1.00 75.81 111 ALA A N 1
ATOM 822 C CA . ALA A 1 111 ? 17.413 -2.046 -27.283 1.00 75.81 111 ALA A CA 1
ATOM 823 C C . ALA A 1 111 ? 17.667 -1.438 -28.669 1.00 75.81 111 ALA A C 1
ATOM 825 O O . ALA A 1 111 ? 18.412 -2.021 -29.461 1.00 75.81 111 ALA A O 1
ATOM 826 N N . SER A 1 112 ? 17.173 -0.219 -28.908 1.00 78.06 112 SER A N 1
ATOM 827 C CA . SER A 1 112 ? 17.356 0.503 -30.172 1.00 78.06 112 SER A CA 1
ATOM 828 C C . SER A 1 112 ? 18.838 0.684 -30.512 1.00 78.06 112 SER A C 1
ATOM 830 O O . SER A 1 112 ? 19.262 0.398 -31.630 1.00 78.06 112 SER A O 1
ATOM 832 N N . ARG A 1 113 ? 19.672 1.051 -29.528 1.00 80.50 113 ARG A N 1
ATOM 833 C CA . ARG A 1 113 ? 21.136 1.162 -29.698 1.00 80.50 113 ARG A CA 1
ATOM 834 C C . ARG A 1 113 ? 21.822 -0.155 -30.049 1.00 80.50 113 ARG A C 1
ATOM 836 O O . ARG A 1 113 ? 22.922 -0.140 -30.594 1.00 80.50 113 ARG A O 1
ATOM 843 N N . ARG A 1 114 ? 21.215 -1.288 -29.697 1.00 81.50 114 ARG A N 1
ATOM 844 C CA . ARG A 1 114 ? 21.721 -2.623 -30.033 1.00 81.50 114 ARG A CA 1
ATOM 845 C C . ARG A 1 114 ? 21.107 -3.189 -31.312 1.00 81.50 114 ARG A C 1
ATOM 847 O O . ARG A 1 114 ? 21.480 -4.295 -31.686 1.00 81.50 114 ARG A O 1
ATOM 854 N N . GLY A 1 115 ? 20.217 -2.449 -31.974 1.00 78.12 115 GLY A N 1
ATOM 855 C CA . GLY A 1 115 ? 19.493 -2.923 -33.151 1.00 78.12 115 GLY A CA 1
ATOM 856 C C . GLY A 1 115 ? 18.398 -3.932 -32.807 1.00 78.12 115 GLY A C 1
ATOM 857 O O . GLY A 1 115 ? 18.132 -4.823 -33.603 1.00 78.12 115 GLY A O 1
ATOM 858 N N . TYR A 1 116 ? 17.793 -3.831 -31.621 1.00 73.44 116 TYR A N 1
ATOM 859 C CA . TYR A 1 116 ? 16.680 -4.676 -31.183 1.00 73.44 116 TYR A CA 1
ATOM 860 C C . TYR A 1 116 ? 15.505 -3.823 -30.668 1.00 73.44 116 TYR A C 1
ATOM 862 O O . TYR A 1 116 ? 15.683 -2.675 -30.275 1.00 73.44 116 TYR A O 1
ATOM 870 N N . SER A 1 117 ? 14.292 -4.369 -30.646 1.00 74.44 117 SER A N 1
ATOM 871 C CA . SER A 1 117 ? 13.145 -3.806 -29.929 1.00 74.44 117 SER A CA 1
ATOM 872 C C . SER A 1 117 ? 13.273 -4.072 -28.424 1.00 74.44 117 SER A C 1
ATOM 874 O O . SER A 1 117 ? 14.029 -4.954 -28.010 1.00 74.44 117 SER A O 1
ATOM 876 N N . ALA A 1 118 ? 12.502 -3.365 -27.590 1.00 67.06 118 ALA A N 1
ATOM 877 C CA . ALA A 1 118 ? 12.468 -3.606 -26.139 1.00 67.06 118 ALA A CA 1
ATOM 878 C C . ALA A 1 118 ? 12.079 -5.052 -25.760 1.00 67.06 118 ALA A C 1
ATOM 880 O O . ALA A 1 118 ? 12.413 -5.516 -24.673 1.00 67.06 118 ALA A O 1
ATOM 881 N N . GLU A 1 119 ? 11.424 -5.775 -26.673 1.00 69.31 119 GLU A N 1
ATOM 882 C CA . GLU A 1 119 ? 11.052 -7.189 -26.538 1.00 69.31 119 GLU A CA 1
ATOM 883 C C . GLU A 1 119 ? 12.152 -8.156 -27.025 1.00 69.31 119 GLU A C 1
ATOM 885 O O . GLU A 1 119 ? 11.994 -9.372 -26.941 1.00 69.31 119 GLU A O 1
ATOM 890 N N . GLY A 1 120 ? 13.283 -7.641 -27.522 1.00 66.12 120 GLY A N 1
ATOM 891 C CA . GLY A 1 120 ? 14.424 -8.435 -27.986 1.00 66.12 120 GLY A CA 1
ATOM 892 C C . GLY A 1 120 ? 14.355 -8.877 -29.452 1.00 66.12 120 GLY A C 1
ATOM 893 O O . GLY A 1 120 ? 15.087 -9.783 -29.846 1.00 66.12 120 GLY A O 1
ATOM 894 N N . VAL A 1 121 ? 13.508 -8.255 -30.277 1.00 69.38 121 VAL A N 1
ATOM 895 C CA . VAL A 1 121 ? 13.391 -8.563 -31.716 1.00 69.38 121 VAL A CA 1
ATOM 896 C C . VAL A 1 121 ? 14.379 -7.716 -32.510 1.00 69.38 121 VAL A C 1
ATOM 898 O O . VAL A 1 121 ? 14.394 -6.506 -32.328 1.00 69.38 121 VAL A O 1
ATOM 901 N N . ALA A 1 122 ? 15.192 -8.307 -33.390 1.00 70.19 122 ALA A N 1
ATOM 902 C CA . ALA A 1 122 ? 16.120 -7.539 -34.226 1.00 70.19 122 ALA A CA 1
ATOM 903 C C . ALA A 1 122 ? 15.359 -6.522 -35.100 1.00 70.19 122 ALA A C 1
ATOM 905 O O . ALA A 1 122 ? 14.373 -6.877 -35.750 1.00 70.19 122 ALA A O 1
ATOM 906 N N . LEU A 1 123 ? 15.800 -5.265 -35.092 1.00 63.34 123 LEU A N 1
ATOM 907 C CA . LEU A 1 123 ? 15.248 -4.197 -35.921 1.00 63.34 123 LEU A CA 1
ATOM 908 C C . LEU A 1 123 ? 15.894 -4.245 -37.322 1.00 63.34 123 LEU A C 1
ATOM 910 O O . LEU A 1 123 ? 17.089 -4.542 -37.406 1.00 63.34 123 LEU A O 1
ATOM 914 N N . PRO A 1 124 ? 15.115 -4.010 -38.398 1.00 62.81 124 PRO A N 1
ATOM 915 C CA . PRO A 1 124 ? 15.591 -4.055 -39.782 1.00 62.81 124 PRO A CA 1
ATOM 916 C C . PRO A 1 124 ? 16.606 -2.957 -40.124 1.00 62.81 124 PRO A C 1
ATOM 918 O O . PRO A 1 124 ? 16.563 -1.877 -39.489 1.00 62.81 124 PRO A O 1
#

Foldseek 3Di:
DDDDPPPPPPDQPDALVSLLVLLVVLLVQLVVLLVDLDVVSLVSNVVSLVRNVVSLVVSVVCLVVCVPPDDPVVSVVSVVSSVVSVVSSVVSVVSSVVSVVVVQVVLQVVQVVVQHGSVGHHHD

pLDDT: mean 84.55, std 15.4, range [40.53, 97.56]

Sequence (124 aa):
MSGFPRELVGKPESGPMALLREAGGAVNAAEISLRRPTARALAEAAAALEEAIPRLRALEQALLRDEPPLDPGERATLAEAGQGLRLRIFVLGRLLEGAARLHAGWAEDLASRRGYSAEGVALP

Secondary structure (DSSP, 8-state):
---------PPP--SHHHHHHHHHHHHHHHHHHHTS--HHHHHHHHHHHHHHHHHHHHHHHHHHHT-SPPPHHHHHHHHHHHHHHHHHHHHHHHHHHHHHHHHHHHHHHHHHHTTB-TTSPBP-

Radius of gyration: 21.6 Å; chains: 1; bounding box: 40×36×79 Å